Protein AF-Q9YGQ9-F1 (afdb_monomer)

pLDDT: mean 92.01, std 8.94, range [50.91, 98.44]

Organism: Gallus gallus (NCBI:txid9031)

Nearest PDB structures (foldseek):
  7sz8-assembly1_A  TM=9.124E-01  e=2.834E-17  Homo sapiens
  5dzv-assembly1_B  TM=8.210E-01  e=2.602E-12  Mus musculus
  6vft-assembly2_D  TM=8.380E-01  e=1.137E-11  Homo sapiens
  5dzx-assembly1_B  TM=7.705E-01  e=2.641E-11  Mus musculus
  5dzy-assembly2_D  TM=7.786E-01  e=1.582E-10  Mus musculus

Mean predicted aligned error: 7.26 Å

Solvent-accessible surface area (backbone atoms only — not comparable to full-atom values): 7788 Å² total; per-residue (Å²): 136,71,58,71,47,78,45,80,50,71,52,66,60,91,51,91,79,63,52,72,52,74,49,78,47,79,46,76,52,78,86,70,52,80,52,56,34,39,59,79,57,85,65,46,78,29,63,44,53,25,85,42,58,54,64,40,77,50,46,70,52,58,60,52,36,84,30,64,77,52,30,20,38,59,33,37,39,35,63,94,74,45,47,50,92,72,44,28,43,57,41,41,78,70,28,40,29,22,30,64,44,68,54,50,39,92,82,53,41,64,46,84,42,52,36,33,34,30,32,58,26,78,71,62,38,69,30,78,41,52,34,41,38,39,40,36,83,135

Secondary structure (DSSP, 8-state):
--EEEEEEEEEE---SSPPEEEEEEEEEEPPP-----EES-SEEEEEEETTPPTT-EEEE--EE--SSTTTT--EEEEGGGS-BTTTEEE-TTT-EEEESS---TTT-SEEEEEEEEE-SSSSPPEEEEEEEEEEEP-

Structure (mmCIF, N/CA/C/O backbone):
data_AF-Q9YGQ9-F1
#
_entry.id   AF-Q9YGQ9-F1
#
loop_
_atom_site.group_PDB
_atom_site.id
_atom_site.type_symbol
_atom_site.label_atom_id
_atom_site.label_alt_id
_atom_site.label_comp_id
_atom_site.label_asym_id
_atom_site.label_entity_id
_atom_site.label_seq_id
_atom_site.pdbx_PDB_ins_code
_atom_site.Cartn_x
_atom_site.Cartn_y
_atom_site.Cartn_z
_atom_site.occupancy
_atom_site.B_iso_or_equiv
_atom_site.auth_seq_id
_atom_site.auth_comp_id
_atom_site.auth_asym_id
_atom_site.auth_atom_id
_atom_site.pdbx_PDB_model_num
ATOM 1 N N . ASP A 1 1 ? 7.537 9.068 -18.103 1.00 50.91 1 ASP A N 1
ATOM 2 C CA . ASP A 1 1 ? 8.969 8.989 -18.445 1.00 50.91 1 ASP A CA 1
ATOM 3 C C . ASP A 1 1 ? 9.303 7.594 -18.942 1.00 50.91 1 ASP A C 1
ATOM 5 O O . ASP A 1 1 ? 9.745 6.756 -18.174 1.00 50.91 1 ASP A O 1
ATOM 9 N N . GLN A 1 2 ? 9.016 7.316 -20.214 1.00 58.53 2 GLN A N 1
ATOM 10 C CA . GLN A 1 2 ? 9.580 6.142 -20.884 1.00 58.53 2 GLN A CA 1
ATOM 11 C C . GLN A 1 2 ? 11.044 6.430 -21.204 1.00 58.53 2 GLN A C 1
ATOM 13 O O . GLN A 1 2 ? 11.394 7.562 -21.548 1.00 58.53 2 GLN A O 1
ATOM 18 N N . VAL A 1 3 ? 11.898 5.415 -21.090 1.00 73.75 3 VAL A N 1
ATOM 19 C CA . VAL A 1 3 ? 13.282 5.539 -21.540 1.00 73.75 3 VAL A CA 1
ATOM 20 C C . VAL A 1 3 ? 13.288 5.405 -23.060 1.00 73.75 3 VAL A C 1
ATOM 22 O O . VAL A 1 3 ? 12.943 4.352 -23.602 1.00 73.75 3 VAL A O 1
ATOM 25 N N . THR A 1 4 ? 13.676 6.483 -23.736 1.00 83.19 4 THR A N 1
ATOM 26 C CA . THR A 1 4 ? 13.771 6.536 -25.195 1.00 83.19 4 THR A CA 1
ATOM 27 C C . THR A 1 4 ? 15.230 6.599 -25.621 1.00 83.19 4 THR A C 1
ATOM 29 O O . THR A 1 4 ? 15.993 7.439 -25.143 1.00 83.19 4 THR A O 1
ATOM 32 N N . TYR A 1 5 ? 15.610 5.736 -26.560 1.00 88.00 5 TYR A N 1
ATOM 33 C CA . TYR A 1 5 ? 16.915 5.758 -27.211 1.00 88.00 5 TYR A CA 1
ATOM 34 C C . TYR A 1 5 ? 16.752 6.141 -28.677 1.00 88.00 5 TYR A C 1
ATOM 36 O O . TYR A 1 5 ? 15.906 5.592 -29.376 1.00 88.00 5 TYR A O 1
ATOM 44 N N . THR A 1 6 ? 17.595 7.043 -29.173 1.00 94.00 6 THR A N 1
ATOM 45 C CA . THR A 1 6 ? 17.648 7.379 -30.600 1.00 94.00 6 THR A CA 1
ATOM 46 C C . THR A 1 6 ? 18.940 6.844 -31.198 1.00 94.00 6 THR A C 1
ATOM 48 O O . THR A 1 6 ? 20.029 7.262 -30.804 1.00 94.00 6 THR A O 1
ATOM 51 N N . LEU A 1 7 ? 18.833 5.931 -32.164 1.00 95.00 7 LEU A N 1
ATOM 52 C CA . LEU A 1 7 ? 19.980 5.418 -32.909 1.00 95.00 7 LEU A CA 1
ATOM 53 C C . LEU A 1 7 ? 20.066 6.071 -34.283 1.00 95.00 7 LEU A C 1
ATOM 55 O O . LEU A 1 7 ? 19.108 6.044 -35.051 1.00 95.00 7 LEU A O 1
ATOM 59 N N . ALA A 1 8 ? 21.243 6.601 -34.612 1.00 96.38 8 ALA A N 1
ATOM 60 C CA . ALA A 1 8 ? 21.571 7.032 -35.965 1.00 96.38 8 ALA A CA 1
ATOM 61 C C . ALA A 1 8 ? 22.082 5.830 -36.773 1.00 96.38 8 ALA A C 1
ATOM 63 O O . ALA A 1 8 ? 23.155 5.291 -36.499 1.00 96.38 8 ALA A O 1
ATOM 64 N N . ILE A 1 9 ? 21.319 5.412 -37.778 1.00 96.56 9 ILE A N 1
ATOM 65 C CA . ILE A 1 9 ? 21.661 4.306 -38.671 1.00 96.56 9 ILE A CA 1
ATOM 66 C C . ILE A 1 9 ? 22.164 4.893 -39.983 1.00 96.56 9 ILE A C 1
ATOM 68 O O . ILE A 1 9 ? 21.425 5.588 -40.672 1.00 96.56 9 ILE A O 1
ATOM 72 N N . THR A 1 10 ? 23.424 4.621 -40.329 1.00 97.19 10 THR A N 1
ATOM 73 C CA . THR A 1 10 ? 24.037 5.108 -41.573 1.00 97.19 10 THR A CA 1
ATOM 74 C C . THR A 1 10 ? 24.247 3.959 -42.547 1.00 97.19 10 THR A C 1
ATOM 76 O O . THR A 1 10 ? 25.004 3.034 -42.253 1.00 97.19 10 THR A O 1
ATOM 79 N N . ALA A 1 11 ? 23.621 4.038 -43.717 1.00 96.75 11 ALA A N 1
ATOM 80 C CA . ALA A 1 11 ? 23.904 3.156 -44.840 1.00 96.75 11 ALA A CA 1
ATOM 81 C C . ALA A 1 11 ? 24.983 3.792 -45.723 1.00 96.75 11 ALA A C 1
ATOM 83 O O . ALA A 1 11 ? 24.944 4.994 -45.979 1.00 96.75 11 ALA A O 1
ATOM 84 N N . LYS A 1 12 ? 25.945 2.995 -46.196 1.00 97.25 12 LYS A N 1
ATOM 85 C CA . LYS A 1 12 ? 26.967 3.432 -47.154 1.00 97.25 12 LYS A CA 1
ATOM 86 C C . LYS A 1 12 ? 27.045 2.456 -48.317 1.00 97.25 12 LYS A C 1
ATOM 88 O O . LYS A 1 12 ? 26.976 1.248 -48.096 1.00 97.25 12 LYS A O 1
ATOM 93 N N . ASP A 1 13 ? 27.208 2.969 -49.531 1.00 96.12 13 ASP A N 1
ATOM 94 C CA . ASP A 1 13 ? 27.528 2.132 -50.690 1.00 96.12 13 ASP A CA 1
ATOM 95 C C . ASP A 1 13 ? 29.043 1.853 -50.784 1.00 96.12 13 ASP A C 1
ATOM 97 O O . ASP A 1 13 ? 29.827 2.328 -49.964 1.00 96.12 13 ASP A O 1
ATOM 101 N N . ASN A 1 14 ? 29.470 1.050 -51.762 1.00 96.31 14 ASN A N 1
ATOM 102 C CA . ASN A 1 14 ? 30.892 0.788 -52.039 1.00 96.31 14 ASN A CA 1
ATOM 103 C C . ASN A 1 14 ? 31.403 1.586 -53.256 1.00 96.31 14 ASN A C 1
ATOM 105 O O . ASN A 1 14 ? 32.353 1.170 -53.919 1.00 96.31 14 ASN A O 1
ATOM 109 N N . GLY A 1 15 ? 30.735 2.690 -53.606 1.00 95.06 15 GLY A N 1
ATOM 110 C CA . GLY A 1 15 ? 31.085 3.508 -54.764 1.00 95.06 15 GLY A CA 1
ATOM 111 C C . GLY A 1 15 ? 32.366 4.323 -54.569 1.00 95.06 15 GLY A C 1
ATOM 112 O O . GLY A 1 15 ? 32.858 4.504 -53.457 1.00 95.06 15 GLY A O 1
ATOM 113 N N . ILE A 1 16 ? 32.892 4.863 -55.673 1.00 94.31 16 ILE A N 1
ATOM 114 C CA . ILE A 1 16 ? 33.953 5.880 -55.673 1.00 94.31 16 ILE A CA 1
ATOM 115 C C . ILE A 1 16 ? 33.446 7.071 -56.509 1.00 94.31 16 ILE A C 1
ATOM 117 O O . ILE A 1 16 ? 33.396 6.959 -57.734 1.00 94.31 16 ILE A O 1
ATOM 121 N N . PRO A 1 17 ? 33.048 8.200 -55.892 1.00 91.62 17 PRO A N 1
ATOM 122 C CA . PRO A 1 17 ? 33.007 8.447 -54.450 1.00 91.62 17 PRO A CA 1
ATOM 123 C C . PRO A 1 17 ? 31.888 7.658 -53.752 1.00 91.62 17 PRO A C 1
ATOM 125 O O . PRO A 1 17 ? 30.836 7.404 -54.338 1.00 91.62 17 PRO A O 1
ATOM 128 N N . GLN A 1 18 ? 32.121 7.308 -52.489 1.00 96.12 18 GLN A N 1
ATOM 129 C CA . GLN A 1 18 ? 31.149 6.613 -51.648 1.00 96.12 18 GLN A CA 1
ATOM 130 C C . GLN A 1 18 ? 29.981 7.542 -51.310 1.00 96.12 18 GLN A C 1
ATOM 132 O O . GLN A 1 18 ? 30.194 8.690 -50.911 1.00 96.12 18 GLN A O 1
ATOM 137 N N . LYS A 1 19 ? 28.751 7.039 -51.418 1.00 97.25 19 LYS A N 1
ATOM 138 C CA . LYS A 1 19 ? 27.561 7.723 -50.903 1.00 97.25 19 LYS A CA 1
ATOM 139 C C . LYS A 1 19 ? 27.149 7.120 -49.573 1.00 97.25 19 LYS A C 1
ATOM 141 O O . LYS A 1 19 ? 27.304 5.922 -49.333 1.00 97.25 19 LYS A O 1
ATOM 146 N N . ALA A 1 20 ? 26.615 7.973 -48.713 1.00 96.50 20 ALA A N 1
ATOM 147 C CA . ALA A 1 20 ? 26.065 7.588 -47.432 1.00 96.50 20 ALA A CA 1
ATOM 148 C C . ALA A 1 20 ? 24.744 8.315 -47.206 1.00 96.50 20 ALA A C 1
ATOM 150 O O . ALA A 1 20 ? 24.590 9.453 -47.649 1.00 96.50 20 ALA A O 1
ATOM 151 N N . ASP A 1 21 ? 23.834 7.661 -46.500 1.00 97.50 21 ASP A N 1
ATOM 152 C CA . ASP A 1 21 ? 22.608 8.266 -45.995 1.00 97.50 21 ASP A CA 1
ATOM 153 C C . ASP A 1 21 ? 22.382 7.822 -44.549 1.00 97.50 21 ASP A C 1
ATOM 155 O O . ASP A 1 21 ? 22.752 6.704 -44.173 1.00 97.50 21 ASP A O 1
ATOM 159 N N . THR A 1 22 ? 21.808 8.700 -43.731 1.00 97.56 22 THR A N 1
ATOM 160 C CA . THR A 1 22 ? 21.603 8.464 -42.299 1.00 97.56 22 THR A CA 1
ATOM 161 C C . THR A 1 22 ? 20.141 8.678 -41.947 1.00 97.56 22 THR A C 1
ATOM 163 O O . THR A 1 22 ? 19.568 9.723 -42.239 1.00 97.56 22 THR A O 1
ATOM 166 N N . THR A 1 23 ? 19.555 7.709 -41.252 1.00 96.94 23 THR A N 1
ATOM 167 C CA . THR A 1 23 ? 18.216 7.816 -40.670 1.00 96.94 23 THR A CA 1
ATOM 168 C C . THR A 1 23 ? 18.269 7.622 -39.158 1.00 96.94 23 THR A C 1
ATOM 170 O O . THR A 1 23 ? 19.253 7.108 -38.62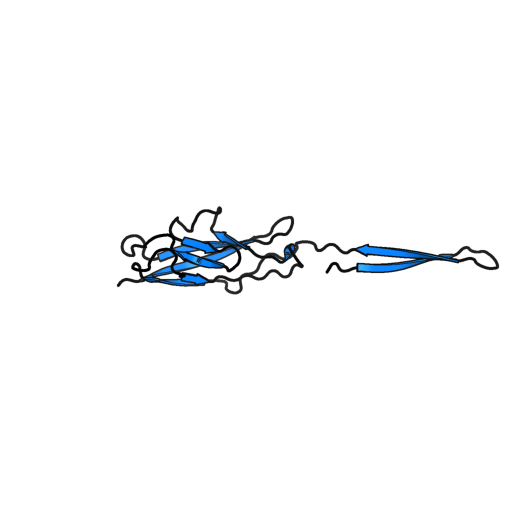1 1.00 96.94 23 THR A O 1
ATOM 173 N N . TYR A 1 24 ? 17.210 8.029 -38.465 1.00 95.94 24 TYR A N 1
ATOM 174 C CA . TYR A 1 24 ? 17.091 7.911 -37.017 1.00 95.94 24 TYR A CA 1
ATOM 175 C C . TYR A 1 24 ? 16.002 6.902 -36.664 1.00 95.94 24 TYR A C 1
ATOM 177 O O . TYR A 1 24 ? 14.889 6.970 -37.181 1.00 95.94 24 TYR A O 1
ATOM 185 N N . VAL A 1 25 ? 16.331 5.974 -35.770 1.00 95.00 25 VAL A N 1
ATOM 186 C CA . VAL A 1 25 ? 15.391 5.007 -35.201 1.00 95.00 25 VAL A CA 1
ATOM 187 C C . VAL A 1 25 ? 15.169 5.363 -33.741 1.00 95.00 25 VAL A C 1
ATOM 189 O O . VAL A 1 25 ? 16.124 5.441 -32.967 1.00 95.00 25 VAL A O 1
ATOM 192 N N . GLU A 1 26 ? 13.912 5.572 -33.370 1.00 91.88 26 GLU A N 1
ATOM 193 C CA . GLU A 1 26 ? 13.499 5.778 -31.986 1.00 91.88 26 GLU A CA 1
ATOM 194 C C . GLU A 1 26 ? 13.099 4.431 -31.369 1.00 91.88 26 GLU A C 1
ATOM 196 O O . GLU A 1 26 ? 12.226 3.732 -31.882 1.00 91.88 26 GLU A O 1
ATOM 201 N N . ILE A 1 27 ? 13.770 4.047 -30.285 1.00 86.94 27 ILE A N 1
ATOM 202 C CA . ILE A 1 27 ? 13.468 2.853 -29.498 1.00 86.94 27 ILE A CA 1
ATOM 203 C C . ILE A 1 27 ? 12.844 3.297 -28.184 1.00 86.94 27 ILE A C 1
ATOM 205 O O . ILE A 1 27 ? 13.473 4.002 -27.396 1.00 86.94 27 ILE A O 1
ATOM 209 N N . MET A 1 28 ? 11.626 2.827 -27.939 1.00 78.75 28 MET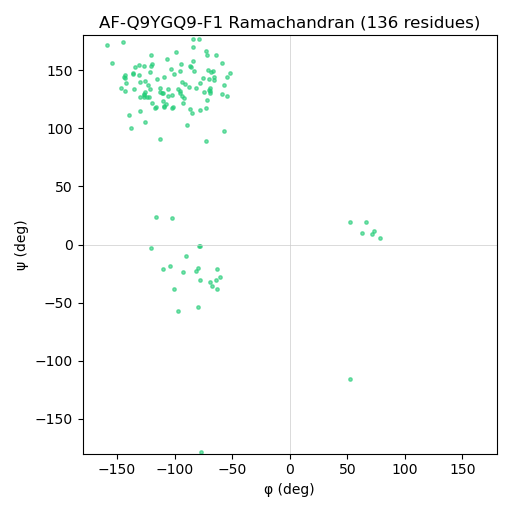 A N 1
ATOM 210 C CA . MET A 1 28 ? 10.883 3.047 -26.706 1.00 78.75 28 MET A CA 1
ATOM 211 C C . MET A 1 28 ? 10.966 1.791 -25.841 1.00 78.75 28 MET A C 1
ATOM 213 O O . MET A 1 28 ? 10.522 0.719 -26.258 1.00 78.75 28 MET A O 1
ATOM 217 N N . VAL A 1 29 ? 11.552 1.908 -24.650 1.00 74.94 29 VAL A N 1
ATOM 218 C CA . VAL A 1 29 ? 11.597 0.800 -23.690 1.00 74.94 29 VAL A CA 1
ATOM 219 C C . VAL A 1 29 ? 10.326 0.832 -22.850 1.00 74.94 29 VAL A C 1
ATOM 221 O O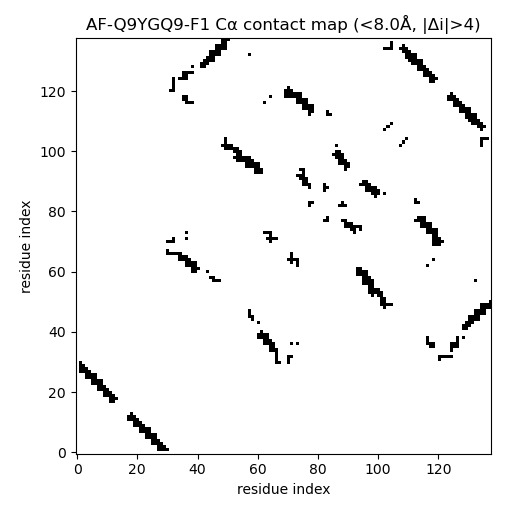 . VAL A 1 29 ? 10.072 1.797 -22.127 1.00 74.94 29 VAL A O 1
ATOM 224 N N . ASN A 1 30 ? 9.522 -0.224 -22.970 1.00 68.94 30 ASN A N 1
ATOM 225 C CA . ASN A 1 30 ? 8.366 -0.439 -22.109 1.00 68.94 30 ASN A CA 1
ATOM 226 C C . ASN A 1 30 ? 8.827 -1.054 -20.789 1.00 68.94 30 ASN A C 1
ATOM 228 O O . ASN A 1 30 ? 9.613 -2.001 -20.794 1.00 68.94 30 ASN A O 1
ATOM 232 N N . ASP A 1 31 ? 8.313 -0.522 -19.687 1.00 68.88 31 ASP A N 1
ATOM 233 C CA . ASP A 1 31 ? 8.503 -1.102 -18.365 1.00 68.88 31 ASP A CA 1
ATOM 234 C C . ASP A 1 31 ? 7.733 -2.425 -18.265 1.00 68.88 31 ASP A C 1
ATOM 236 O O . ASP A 1 31 ? 6.565 -2.505 -18.664 1.00 68.88 31 ASP A O 1
ATOM 240 N N . VAL A 1 32 ? 8.395 -3.467 -17.771 1.00 80.50 32 VAL A N 1
ATOM 241 C CA . VAL A 1 32 ? 7.767 -4.757 -17.473 1.00 80.50 32 VAL A CA 1
ATOM 242 C C . VAL A 1 32 ? 7.448 -4.750 -15.988 1.00 80.50 32 VAL A C 1
ATOM 244 O O . VAL A 1 32 ? 8.304 -4.382 -15.201 1.00 80.50 32 VAL A O 1
ATOM 247 N N . ASN A 1 33 ? 6.236 -5.160 -15.616 1.00 87.94 33 ASN A N 1
ATOM 248 C CA . ASN A 1 33 ? 5.872 -5.312 -14.210 1.00 87.94 33 ASN A CA 1
ATOM 249 C C . ASN A 1 33 ? 6.580 -6.552 -13.639 1.00 87.94 33 ASN A C 1
ATOM 251 O O . ASN A 1 33 ? 6.063 -7.665 -13.777 1.00 87.94 33 ASN A O 1
ATOM 255 N N . ASP A 1 34 ? 7.794 -6.383 -13.117 1.00 87.56 34 ASP A N 1
ATOM 256 C CA . ASP A 1 34 ? 8.666 -7.466 -12.651 1.00 87.56 34 ASP A CA 1
ATOM 257 C C . ASP A 1 34 ? 9.048 -7.360 -11.167 1.00 87.56 34 ASP A C 1
ATOM 259 O O . ASP A 1 34 ? 9.645 -8.293 -10.621 1.00 87.56 34 ASP A O 1
ATOM 263 N N . ASN A 1 35 ? 8.616 -6.299 -10.480 1.00 92.06 35 ASN A N 1
ATOM 264 C CA . ASN A 1 35 ? 8.709 -6.171 -9.034 1.00 92.06 35 ASN A CA 1
ATOM 265 C C . ASN A 1 35 ? 7.310 -6.242 -8.422 1.00 92.06 35 ASN A C 1
ATOM 267 O O . ASN A 1 35 ? 6.388 -5.581 -8.863 1.00 92.06 35 ASN A O 1
ATOM 271 N N . ALA A 1 36 ? 7.137 -7.079 -7.400 1.00 95.62 36 ALA A N 1
ATOM 272 C CA . ALA A 1 36 ? 5.899 -7.089 -6.630 1.00 95.62 36 ALA A CA 1
ATOM 273 C C . ALA A 1 36 ? 5.956 -6.028 -5.515 1.00 95.62 36 ALA A C 1
ATOM 275 O O . ALA A 1 36 ? 7.040 -5.792 -4.957 1.00 95.62 36 ALA A O 1
ATOM 276 N N . PRO A 1 37 ? 4.803 -5.489 -5.069 1.00 97.69 37 PRO A N 1
ATOM 277 C CA . PRO A 1 37 ? 4.766 -4.561 -3.949 1.00 97.69 37 PRO A CA 1
ATOM 278 C C . PRO A 1 37 ? 5.387 -5.168 -2.690 1.00 97.69 37 PRO A C 1
ATOM 280 O O . PRO A 1 37 ? 5.108 -6.311 -2.330 1.00 97.69 37 PRO A O 1
ATOM 283 N N . GLN A 1 38 ? 6.183 -4.395 -1.961 1.00 98.00 38 GLN A N 1
ATOM 284 C CA . GLN A 1 38 ? 6.845 -4.836 -0.736 1.00 98.00 38 GLN A CA 1
ATOM 285 C C . GLN A 1 38 ? 6.401 -3.985 0.454 1.00 98.00 38 GLN A C 1
ATOM 287 O O . GLN A 1 38 ? 6.608 -2.773 0.461 1.00 98.00 38 GLN A O 1
ATOM 292 N N . PHE A 1 39 ? 5.830 -4.612 1.486 1.00 98.31 39 PHE A N 1
ATOM 293 C CA . PHE A 1 39 ? 5.490 -3.914 2.728 1.00 98.31 39 PHE A CA 1
ATOM 294 C C . PHE A 1 39 ? 6.732 -3.414 3.469 1.00 98.31 39 PHE A C 1
ATOM 296 O O . PHE A 1 39 ? 7.767 -4.080 3.510 1.00 98.31 39 PHE A O 1
ATOM 303 N N . VAL A 1 40 ? 6.599 -2.246 4.099 1.00 97.44 40 VAL A N 1
ATOM 304 C CA . VAL A 1 40 ? 7.652 -1.626 4.917 1.00 97.44 40 VAL A CA 1
ATOM 305 C C . VAL A 1 40 ? 7.892 -2.418 6.208 1.00 97.44 40 VAL A C 1
ATOM 307 O O . VAL A 1 40 ? 9.021 -2.481 6.688 1.00 97.44 40 VAL A O 1
ATOM 310 N N . SER A 1 41 ? 6.845 -3.045 6.756 1.00 96.00 41 SER A N 1
ATOM 311 C CA . SER A 1 41 ? 6.930 -3.956 7.902 1.00 96.00 41 SER A CA 1
ATOM 312 C C . SER A 1 41 ? 6.399 -5.338 7.535 1.00 96.00 41 SER A C 1
ATOM 314 O O . SER A 1 41 ? 5.469 -5.467 6.743 1.00 96.00 41 SER A O 1
ATOM 316 N N . THR A 1 42 ? 6.960 -6.377 8.151 1.00 90.88 42 THR A N 1
ATOM 317 C CA . THR A 1 42 ? 6.468 -7.756 8.011 1.00 90.88 42 THR A CA 1
ATOM 318 C C . THR A 1 42 ? 5.246 -8.039 8.882 1.00 90.88 42 THR A C 1
ATOM 320 O O . THR A 1 42 ? 4.520 -8.987 8.603 1.00 90.88 42 THR A O 1
ATOM 323 N N . HIS A 1 43 ? 5.020 -7.224 9.919 1.00 90.44 43 HIS A N 1
ATOM 324 C CA . HIS A 1 43 ? 3.898 -7.347 10.849 1.00 90.44 43 HIS A CA 1
ATOM 325 C C . HIS A 1 43 ? 3.380 -5.961 11.239 1.00 90.44 43 HIS A C 1
ATOM 327 O O . HIS A 1 43 ? 4.168 -5.045 11.502 1.00 90.44 43 HIS A O 1
ATOM 333 N N . TYR A 1 44 ? 2.059 -5.819 11.310 1.00 97.31 44 TYR A N 1
ATOM 334 C CA . TYR A 1 44 ? 1.392 -4.606 11.776 1.00 97.31 44 TYR A CA 1
ATOM 335 C C . TYR A 1 44 ? 0.514 -4.929 12.977 1.00 97.31 44 TYR A C 1
ATOM 337 O O . TYR A 1 44 ? -0.228 -5.908 12.963 1.00 97.31 44 TYR A O 1
ATOM 345 N N . GLN A 1 45 ? 0.603 -4.101 14.014 1.00 97.94 45 GLN A N 1
ATOM 346 C CA . GLN A 1 45 ? -0.191 -4.249 15.227 1.00 97.94 45 GLN A CA 1
ATOM 347 C C . GLN A 1 45 ? -0.910 -2.940 15.521 1.00 97.94 45 GLN A C 1
ATOM 349 O O . GLN A 1 45 ? -0.291 -1.875 15.556 1.00 97.94 45 GLN A O 1
ATOM 354 N N . GLY A 1 46 ? -2.221 -3.032 15.701 1.00 97.38 46 GLY A N 1
ATOM 355 C CA . GLY A 1 46 ? -3.088 -1.931 16.083 1.00 97.38 46 GLY A CA 1
ATOM 356 C C . GLY A 1 46 ? -3.784 -2.222 17.398 1.00 97.38 46 GLY A C 1
ATOM 357 O O . GLY A 1 46 ? -3.978 -3.376 17.784 1.00 97.38 46 GLY A O 1
ATOM 358 N N . VAL A 1 47 ? -4.179 -1.158 18.081 1.00 97.88 47 VAL A N 1
ATOM 359 C CA . VAL A 1 47 ? -4.964 -1.242 19.307 1.00 97.88 47 VAL A CA 1
ATOM 360 C C . VAL A 1 47 ? -6.074 -0.212 19.218 1.00 97.88 47 VAL A C 1
ATOM 362 O O . VAL A 1 47 ? -5.818 0.929 18.832 1.00 97.88 47 VAL A O 1
ATOM 365 N N . ILE A 1 48 ? -7.297 -0.608 19.550 1.00 97.69 48 ILE A N 1
ATOM 366 C CA . ILE A 1 48 ? -8.440 0.301 19.558 1.00 97.69 48 ILE A CA 1
ATOM 367 C C . ILE A 1 48 ? -9.394 -0.038 20.700 1.00 97.69 48 ILE A C 1
ATOM 369 O O . ILE A 1 48 ? -9.558 -1.201 21.054 1.00 97.69 48 ILE A O 1
ATOM 373 N N . SER A 1 49 ? -10.000 0.985 21.298 1.00 97.62 49 SER A N 1
ATOM 374 C CA . SER A 1 49 ? -11.042 0.807 22.312 1.00 97.62 49 SER A CA 1
ATOM 375 C C . SER A 1 49 ? -12.319 0.270 21.668 1.00 97.62 49 SER A C 1
ATOM 377 O O . SER A 1 49 ? -12.676 0.694 20.567 1.00 97.62 49 SER A O 1
ATOM 379 N N . GLU A 1 50 ? -13.027 -0.624 22.353 1.00 96.56 50 GLU A N 1
ATOM 380 C CA . GLU A 1 50 ? -14.346 -1.093 21.907 1.00 96.56 50 GLU A CA 1
ATOM 381 C C . GLU A 1 50 ? -15.386 0.034 21.793 1.00 96.56 50 GLU A C 1
ATOM 383 O O . GLU A 1 50 ? -16.255 0.008 20.920 1.00 96.56 50 GLU A O 1
ATOM 388 N N . ASP A 1 51 ? -15.231 1.091 22.597 1.00 96.25 51 ASP A N 1
ATOM 389 C CA . ASP A 1 51 ? -16.105 2.265 22.593 1.00 96.25 51 ASP A CA 1
ATOM 390 C C . ASP A 1 51 ? -15.807 3.248 21.449 1.00 96.25 51 ASP A C 1
ATOM 392 O O . ASP A 1 51 ? -16.489 4.273 21.292 1.00 96.25 51 ASP A O 1
ATOM 396 N N . ALA A 1 52 ? -14.799 2.947 20.623 1.00 96.88 52 ALA A N 1
ATOM 397 C CA . ALA A 1 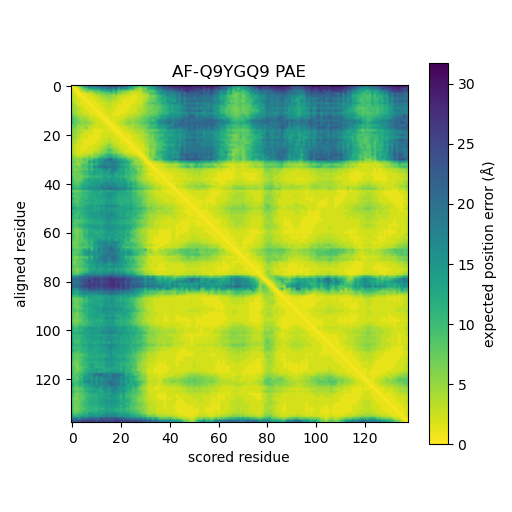52 ? -14.450 3.761 19.474 1.00 96.88 52 ALA A CA 1
ATOM 398 C C . ALA A 1 52 ? -15.645 3.885 18.507 1.00 96.88 52 ALA A C 1
ATOM 400 O O . ALA A 1 52 ? -16.230 2.880 18.085 1.00 96.88 52 ALA A O 1
ATOM 401 N N . PRO A 1 53 ? -16.012 5.113 18.095 1.00 97.12 53 PRO A N 1
ATOM 402 C CA . PRO A 1 53 ? -17.033 5.305 17.079 1.00 97.12 53 PRO A CA 1
ATOM 403 C C . PRO A 1 53 ? -16.664 4.615 15.754 1.00 97.12 53 PRO A C 1
ATOM 405 O O . PRO A 1 53 ? -15.477 4.450 15.448 1.00 97.12 53 PRO A O 1
ATOM 408 N N . PRO A 1 54 ? -17.658 4.276 14.916 1.00 96.44 54 PRO A N 1
ATOM 409 C CA . PRO A 1 54 ? -17.410 3.853 13.542 1.00 96.44 54 PRO A CA 1
ATOM 410 C C . PRO A 1 54 ? -16.523 4.849 12.784 1.00 96.44 54 PRO A C 1
ATOM 412 O O . PRO A 1 54 ? -16.604 6.059 13.008 1.00 96.44 54 PRO A O 1
ATOM 415 N N . PHE A 1 55 ? -15.715 4.340 11.855 1.00 96.44 55 PHE A N 1
ATOM 416 C CA . PHE A 1 55 ? -14.734 5.083 11.057 1.00 96.44 55 PHE A CA 1
ATOM 417 C C . PHE A 1 55 ? -13.556 5.664 11.844 1.00 96.44 55 PHE A C 1
ATOM 419 O O . PHE A 1 55 ? -12.846 6.537 11.335 1.00 96.44 55 PHE A O 1
ATOM 426 N N . THR A 1 56 ? -13.294 5.152 13.048 1.00 98.06 56 THR A N 1
ATOM 427 C CA . THR A 1 56 ? -12.082 5.497 13.797 1.00 98.06 56 THR A CA 1
ATOM 428 C C . THR A 1 56 ? -10.874 4.796 13.178 1.00 98.06 56 THR A C 1
ATOM 430 O O . THR A 1 56 ? -10.911 3.594 12.914 1.00 98.06 56 TH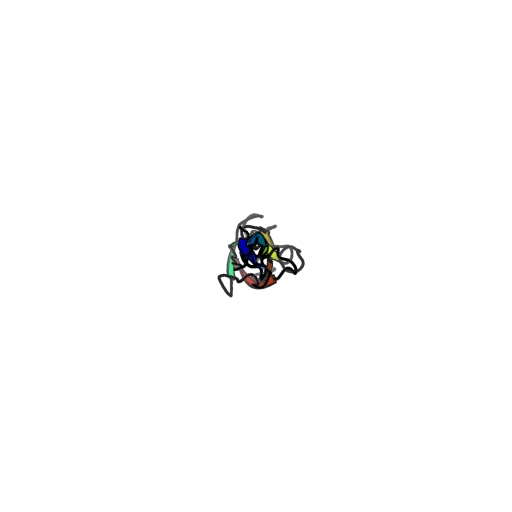R A O 1
ATOM 433 N N . SER A 1 57 ? -9.798 5.548 12.932 1.00 98.00 57 SER A N 1
ATOM 434 C CA . SER A 1 57 ? -8.534 5.009 12.419 1.00 98.00 57 SER A CA 1
ATOM 435 C C . SER A 1 57 ? -7.838 4.140 13.463 1.00 98.00 57 SER A C 1
ATOM 437 O O . SER A 1 57 ? -7.634 4.578 14.591 1.00 98.00 57 SER A O 1
ATOM 439 N N . VAL A 1 58 ? -7.436 2.938 13.055 1.00 97.62 58 VAL A N 1
ATOM 440 C CA . VAL A 1 58 ? -6.733 1.963 13.899 1.00 97.62 58 VAL A CA 1
ATOM 441 C C . VAL A 1 58 ? -5.226 2.059 13.670 1.00 97.62 58 VAL A C 1
ATOM 443 O O . VAL A 1 58 ? -4.455 2.287 14.596 1.00 97.62 58 VAL A O 1
ATOM 446 N N . LEU A 1 59 ? -4.801 1.880 12.417 1.00 97.88 59 LEU A N 1
ATOM 447 C CA . LEU A 1 59 ? -3.400 1.901 12.001 1.00 97.88 59 LEU A CA 1
ATOM 448 C C . LEU A 1 59 ? -3.293 2.197 10.501 1.00 97.88 59 LEU A C 1
ATOM 450 O O . LEU A 1 59 ? -4.295 2.209 9.787 1.00 97.88 59 LEU A O 1
ATOM 454 N N . GLN A 1 60 ? -2.072 2.415 10.020 1.00 98.31 60 GLN A N 1
ATOM 455 C CA . GLN A 1 60 ? -1.777 2.582 8.600 1.00 98.31 60 GLN A CA 1
ATOM 456 C C . GLN A 1 60 ? -0.717 1.568 8.165 1.00 98.31 60 GLN A C 1
ATOM 458 O O . GLN A 1 60 ? 0.355 1.493 8.769 1.00 98.31 60 GLN A O 1
ATOM 463 N N . ILE A 1 61 ? -1.013 0.807 7.113 1.00 98.06 61 ILE A N 1
ATOM 464 C CA . ILE A 1 61 ? -0.035 -0.064 6.453 1.00 98.06 61 ILE A CA 1
ATOM 465 C C . ILE A 1 61 ? 0.596 0.653 5.261 1.00 98.06 61 ILE A C 1
ATOM 467 O O . ILE A 1 61 ? 0.013 1.582 4.703 1.00 98.06 61 ILE A O 1
ATOM 471 N N . SER A 1 62 ? 1.804 0.240 4.879 1.00 98.06 62 SER A N 1
ATOM 472 C CA . SER A 1 62 ? 2.520 0.856 3.763 1.00 98.06 62 SER A CA 1
ATOM 473 C C . SER A 1 62 ? 3.365 -0.165 3.019 1.00 98.06 62 SER A C 1
ATOM 475 O O . SER A 1 62 ? 4.078 -0.957 3.637 1.00 98.06 62 SER A O 1
ATOM 477 N N . ALA A 1 63 ? 3.293 -0.126 1.696 1.00 97.94 63 ALA A N 1
ATOM 478 C CA . ALA A 1 63 ? 4.105 -0.905 0.785 1.00 97.94 63 ALA A CA 1
ATOM 479 C C . ALA A 1 63 ? 4.633 -0.028 -0.352 1.00 97.94 63 ALA A C 1
ATOM 481 O O . ALA A 1 63 ? 4.030 0.977 -0.729 1.00 97.94 63 ALA A O 1
ATOM 482 N N . THR A 1 64 ? 5.773 -0.435 -0.892 1.00 97.06 64 THR A N 1
ATOM 483 C CA . THR A 1 64 ? 6.454 0.225 -2.003 1.00 97.06 64 THR A CA 1
ATOM 484 C C . THR A 1 64 ? 6.708 -0.770 -3.112 1.00 97.06 64 THR A C 1
ATOM 486 O O . THR A 1 64 ? 7.116 -1.896 -2.837 1.00 97.06 64 THR A O 1
ATOM 489 N N . ASP A 1 65 ? 6.539 -0.327 -4.345 1.00 96.31 65 ASP A N 1
ATOM 490 C CA . ASP A 1 65 ? 6.887 -1.081 -5.538 1.00 96.31 65 ASP A CA 1
ATOM 491 C C . ASP A 1 65 ? 8.012 -0.344 -6.283 1.00 96.31 65 ASP A C 1
ATOM 493 O O . ASP A 1 65 ? 8.081 0.889 -6.239 1.00 96.31 65 ASP A O 1
ATOM 497 N N . ARG A 1 66 ? 8.953 -1.100 -6.856 1.00 92.81 66 ARG A N 1
ATOM 498 C CA . ARG A 1 66 ? 10.140 -0.554 -7.531 1.00 92.81 66 ARG A CA 1
ATOM 499 C C . ARG A 1 66 ? 9.909 -0.296 -9.019 1.00 92.81 66 ARG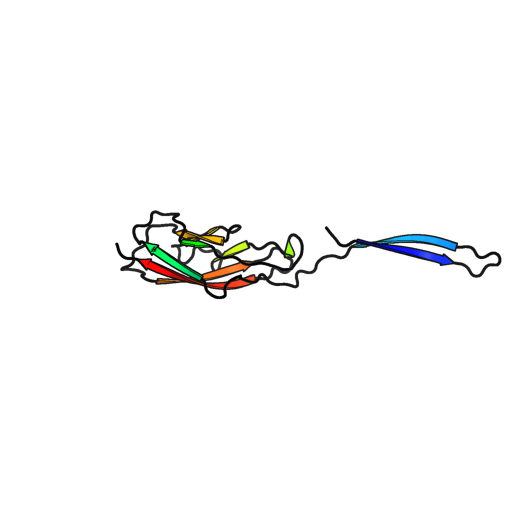 A C 1
ATOM 501 O O . ARG A 1 66 ? 10.758 0.359 -9.624 1.00 92.81 66 ARG A O 1
ATOM 508 N N . ASP A 1 67 ? 8.791 -0.757 -9.570 1.00 89.38 67 ASP A N 1
ATOM 509 C CA . ASP A 1 67 ? 8.451 -0.557 -10.971 1.00 89.38 67 ASP A CA 1
ATOM 510 C C . ASP A 1 67 ? 8.053 0.894 -11.266 1.00 89.38 67 ASP A C 1
ATOM 512 O O . ASP A 1 67 ? 7.763 1.707 -10.378 1.00 89.38 67 ASP A O 1
ATOM 516 N N . ALA A 1 68 ? 8.065 1.268 -12.543 1.00 84.62 68 ALA A N 1
ATOM 517 C CA . ALA A 1 68 ? 7.804 2.638 -12.948 1.00 84.62 68 ALA A CA 1
ATOM 518 C C . ALA A 1 68 ? 6.299 2.909 -13.135 1.00 84.62 68 ALA A C 1
ATOM 520 O O . ALA A 1 68 ? 5.487 2.041 -13.451 1.00 84.62 68 ALA A O 1
ATOM 521 N N . HIS A 1 69 ? 5.903 4.174 -12.971 1.00 85.44 69 HIS A N 1
ATOM 522 C CA . HIS A 1 69 ? 4.555 4.671 -13.290 1.00 85.44 69 HIS A CA 1
ATOM 523 C C . HIS A 1 69 ? 3.419 3.860 -12.644 1.00 85.44 69 HIS A C 1
ATOM 525 O O . HIS A 1 69 ? 3.229 3.907 -11.432 1.00 85.44 69 HIS A O 1
ATOM 531 N N . THR A 1 70 ? 2.587 3.213 -13.461 1.00 85.75 70 THR A N 1
ATOM 532 C CA . THR A 1 70 ? 1.434 2.433 -13.010 1.00 85.75 70 THR A CA 1
ATOM 533 C C . THR A 1 70 ? 1.839 1.074 -12.466 1.00 85.75 70 THR A C 1
ATOM 535 O O . THR A 1 70 ? 1.179 0.608 -11.543 1.00 85.75 70 THR A O 1
ATOM 538 N N . ASN A 1 71 ? 2.919 0.485 -12.980 1.00 86.31 71 ASN A N 1
ATOM 539 C CA . ASN A 1 71 ? 3.464 -0.773 -12.478 1.00 86.31 71 ASN A CA 1
ATOM 540 C C . ASN A 1 71 ? 3.930 -0.587 -11.025 1.00 86.31 71 ASN A C 1
ATOM 542 O O . ASN A 1 71 ? 3.578 -1.367 -10.164 1.00 86.31 71 ASN A O 1
ATOM 546 N N . GLY A 1 72 ? 4.521 0.564 -10.689 1.00 89.62 72 GLY A N 1
ATOM 547 C CA . GLY A 1 72 ? 4.880 0.887 -9.302 1.00 89.62 72 GLY A CA 1
ATOM 548 C C . GLY A 1 72 ? 3.731 1.358 -8.392 1.00 89.62 72 GLY A C 1
ATOM 549 O O . GLY A 1 72 ? 3.950 1.724 -7.231 1.00 89.62 72 GLY A O 1
ATOM 550 N N . ARG A 1 73 ? 2.493 1.471 -8.898 1.00 94.19 73 ARG A N 1
ATOM 551 C CA . ARG A 1 73 ? 1.402 2.118 -8.152 1.00 94.19 73 ARG A CA 1
ATOM 552 C C . ARG A 1 73 ? 0.654 1.121 -7.276 1.00 94.19 73 ARG A C 1
ATOM 554 O O . ARG A 1 73 ? -0.245 0.431 -7.742 1.00 94.19 73 ARG A O 1
ATOM 561 N N . VAL A 1 74 ? 0.950 1.164 -5.983 1.00 96.88 74 VAL A N 1
ATOM 562 C CA . VAL A 1 74 ? 0.349 0.282 -4.977 1.00 96.88 74 VAL A CA 1
ATOM 563 C C . VAL A 1 74 ? -1.066 0.714 -4.580 1.00 96.88 74 VAL A C 1
ATOM 565 O O . VAL A 1 74 ? -1.345 1.899 -4.374 1.00 96.88 74 VAL A O 1
ATOM 568 N N . GLN A 1 75 ? -1.950 -0.269 -4.420 1.00 96.75 75 GLN A N 1
ATOM 569 C CA . GLN A 1 75 ? -3.231 -0.157 -3.735 1.00 96.75 75 GLN A CA 1
ATOM 570 C C . GLN A 1 75 ? -3.389 -1.222 -2.655 1.00 96.75 75 GLN A C 1
ATOM 572 O O . GLN A 1 75 ? -2.836 -2.313 -2.765 1.00 96.75 75 GLN A O 1
ATOM 577 N N . TYR A 1 76 ? -4.193 -0.916 -1.640 1.00 96.88 76 TYR A N 1
ATOM 578 C CA . TYR A 1 76 ? -4.444 -1.813 -0.516 1.00 96.88 76 TYR A CA 1
ATOM 579 C C . TYR A 1 76 ? -5.861 -2.380 -0.528 1.00 96.88 76 TYR A C 1
ATOM 581 O O . TYR A 1 76 ? -6.818 -1.698 -0.898 1.00 96.88 76 TYR A O 1
ATOM 589 N N . THR A 1 77 ? -5.998 -3.631 -0.100 1.00 95.38 77 THR A N 1
ATOM 590 C CA . THR A 1 77 ? -7.288 -4.316 0.037 1.00 95.38 77 THR A CA 1
ATOM 591 C C . THR A 1 77 ? -7.202 -5.418 1.093 1.00 95.38 77 THR A C 1
ATOM 593 O O . THR A 1 77 ? -6.114 -5.919 1.370 1.00 95.38 77 THR A O 1
ATOM 596 N N . PHE A 1 78 ? -8.329 -5.804 1.686 1.00 93.75 78 PHE A N 1
ATOM 597 C CA . PHE A 1 78 ? -8.421 -7.022 2.493 1.00 93.75 78 PHE A CA 1
ATOM 598 C C . PHE A 1 78 ? -8.662 -8.251 1.608 1.00 93.75 78 PHE A C 1
ATOM 600 O O . PHE A 1 78 ? -8.892 -8.148 0.398 1.00 93.75 78 PHE A O 1
ATOM 607 N N . GLN A 1 79 ? -8.556 -9.441 2.196 1.00 82.38 79 GLN A N 1
ATOM 608 C CA . GLN A 1 79 ? -8.781 -10.693 1.481 1.00 82.38 79 GLN A CA 1
ATOM 609 C C . GLN A 1 79 ? -10.160 -10.707 0.790 1.00 82.38 79 GLN A C 1
ATOM 611 O O . GLN A 1 79 ? -11.182 -10.442 1.407 1.00 82.38 79 GLN A O 1
ATOM 616 N N . ASN A 1 80 ? -10.170 -11.016 -0.513 1.00 65.94 80 ASN A N 1
ATOM 617 C CA . ASN A 1 80 ? -11.357 -11.077 -1.386 1.00 65.94 80 ASN A CA 1
ATOM 618 C C . ASN A 1 80 ? -12.133 -9.760 -1.597 1.00 65.94 80 ASN A C 1
ATOM 620 O O . ASN A 1 80 ? -13.190 -9.789 -2.221 1.00 65.94 80 ASN A O 1
ATOM 624 N N . GLY A 1 81 ? -11.607 -8.610 -1.160 1.00 59.53 81 GLY A N 1
ATOM 625 C CA . GLY A 1 81 ? -12.300 -7.322 -1.295 1.00 59.53 81 GLY A CA 1
ATOM 626 C C . GLY A 1 81 ? -13.512 -7.163 -0.371 1.00 59.53 81 GLY A C 1
ATOM 627 O O . GLY A 1 81 ? -14.258 -6.198 -0.524 1.00 59.53 81 GLY A O 1
ATOM 628 N N . GLU A 1 82 ? -13.698 -8.090 0.569 1.00 65.62 82 GLU A N 1
ATOM 629 C CA . GLU A 1 82 ? -14.638 -7.952 1.677 1.00 65.62 82 GLU A CA 1
ATOM 630 C C . GLU A 1 82 ? -13.971 -7.139 2.796 1.00 65.62 82 GLU A C 1
ATOM 632 O O . GLU A 1 82 ? -12.746 -7.152 2.943 1.00 65.62 82 GLU A O 1
ATOM 637 N N . ASP A 1 83 ? -14.770 -6.386 3.555 1.00 68.25 83 ASP A N 1
ATOM 638 C CA . ASP A 1 83 ? -14.303 -5.711 4.769 1.00 68.25 83 ASP A CA 1
ATOM 639 C C . ASP A 1 83 ? -13.664 -6.748 5.712 1.00 68.25 83 ASP A C 1
ATOM 641 O O . ASP A 1 83 ? -14.129 -7.885 5.774 1.00 68.25 83 ASP A O 1
ATOM 645 N N . GLY A 1 84 ? -12.602 -6.375 6.435 1.00 72.44 84 GLY A N 1
ATOM 646 C CA . GLY A 1 84 ? -11.874 -7.256 7.352 1.00 72.44 84 GLY A CA 1
ATOM 647 C C . GLY A 1 84 ? -12.821 -7.829 8.404 1.00 72.44 84 GLY A C 1
ATOM 648 O O . GLY A 1 84 ? -13.179 -7.129 9.349 1.00 72.44 84 GLY A O 1
ATOM 649 N N . ASP A 1 85 ? -13.283 -9.056 8.163 1.00 79.00 85 ASP A N 1
ATOM 650 C CA . ASP A 1 85 ? -14.351 -9.759 8.884 1.00 79.00 85 ASP A CA 1
ATOM 651 C C . ASP A 1 85 ? -15.681 -8.978 9.010 1.00 79.00 85 ASP A C 1
ATOM 653 O O . ASP A 1 85 ? -16.528 -9.293 9.843 1.00 79.00 85 ASP A O 1
ATOM 657 N N . GLY A 1 86 ? -15.896 -7.959 8.167 1.00 87.25 86 GLY A N 1
ATOM 658 C CA . GLY A 1 86 ? -17.045 -7.045 8.252 1.00 87.25 86 GLY A CA 1
ATOM 659 C C . GLY A 1 86 ? -16.927 -5.955 9.327 1.00 87.25 86 GLY A C 1
ATOM 660 O O . GLY A 1 86 ? -17.877 -5.199 9.535 1.00 87.25 86 GLY A O 1
ATOM 661 N N . ASP A 1 87 ? -15.780 -5.860 10.003 1.00 93.19 87 ASP A N 1
ATOM 662 C CA . ASP A 1 87 ? -15.523 -4.944 11.122 1.00 93.19 87 ASP A CA 1
ATOM 663 C C . ASP A 1 87 ? -14.547 -3.815 10.780 1.00 93.19 87 ASP A C 1
ATOM 665 O O . ASP A 1 87 ? -14.576 -2.742 11.400 1.00 93.19 87 ASP A O 1
ATOM 669 N N . PHE A 1 88 ? -13.739 -4.015 9.739 1.00 95.81 88 PHE A N 1
ATOM 670 C CA . PHE A 1 88 ? -12.713 -3.072 9.315 1.00 95.81 88 PHE A CA 1
ATOM 671 C C . PHE A 1 88 ? -12.762 -2.789 7.822 1.00 95.81 88 PHE A C 1
ATOM 673 O O . PHE A 1 88 ? -12.976 -3.676 7.007 1.00 95.81 88 PHE A O 1
ATOM 680 N N . THR A 1 89 ? -12.441 -1.556 7.453 1.00 95.69 89 THR A N 1
ATOM 681 C CA . THR A 1 89 ? -12.220 -1.158 6.063 1.00 95.69 89 THR A CA 1
ATOM 682 C C . THR A 1 89 ? -10.810 -0.609 5.893 1.00 95.69 89 THR A C 1
ATOM 684 O O . THR A 1 89 ? -10.214 -0.106 6.849 1.00 95.69 89 THR A O 1
ATOM 687 N N . ILE A 1 90 ? -10.266 -0.712 4.683 1.00 96.62 90 ILE A N 1
ATOM 688 C CA . ILE A 1 90 ? -8.943 -0.198 4.338 1.00 96.62 90 ILE A CA 1
ATOM 689 C C . ILE A 1 90 ? -9.046 0.789 3.183 1.00 96.62 90 ILE A C 1
ATOM 691 O O . ILE A 1 90 ? -9.599 0.490 2.127 1.00 96.62 90 ILE A O 1
ATOM 695 N N . GLU A 1 91 ? -8.497 1.986 3.376 1.00 96.50 91 GLU A N 1
ATOM 696 C CA . GLU A 1 91 ? -8.478 2.999 2.331 1.00 96.50 91 GLU A CA 1
ATOM 697 C C . GLU A 1 91 ? -7.460 2.610 1.238 1.00 96.50 91 GLU A C 1
ATOM 699 O O . GLU A 1 91 ? -6.256 2.563 1.517 1.00 96.50 91 GLU A O 1
ATOM 704 N N . PRO A 1 92 ? -7.887 2.385 -0.025 1.00 95.88 92 PRO A N 1
ATOM 705 C CA . PRO A 1 92 ? -7.039 1.738 -1.028 1.00 95.88 92 PRO A CA 1
ATOM 706 C C . PRO A 1 92 ? -5.773 2.500 -1.406 1.00 95.88 92 PRO A C 1
ATOM 708 O O . PRO A 1 92 ? -4.861 1.900 -1.958 1.00 95.88 92 PRO A O 1
ATOM 711 N N . THR A 1 93 ? -5.718 3.812 -1.166 1.00 96.12 93 THR A N 1
ATOM 712 C CA . THR A 1 93 ? -4.565 4.648 -1.546 1.00 96.12 93 THR A CA 1
ATOM 713 C C . THR A 1 93 ? -3.639 4.926 -0.365 1.00 96.12 93 THR A C 1
ATOM 715 O O . THR A 1 93 ? -2.425 4.959 -0.538 1.00 96.12 93 THR A O 1
ATOM 718 N N . SER A 1 94 ? -4.191 5.149 0.830 1.00 97.50 94 SER A N 1
ATOM 719 C CA . SER A 1 94 ? -3.401 5.528 2.006 1.00 97.50 94 SER A CA 1
ATOM 720 C C . SER A 1 94 ? -2.967 4.325 2.844 1.00 97.50 94 SER A C 1
ATOM 722 O O . SER A 1 94 ? -2.000 4.444 3.590 1.00 97.50 94 SER A O 1
ATOM 724 N N . GLY A 1 95 ? -3.676 3.195 2.755 1.00 97.50 95 GLY A N 1
ATOM 725 C CA . GLY A 1 95 ? -3.464 2.040 3.627 1.00 97.50 95 GLY A CA 1
ATOM 726 C C . GLY A 1 95 ? -3.982 2.247 5.054 1.00 97.50 95 GLY A C 1
ATOM 727 O O . GLY A 1 95 ? -3.652 1.458 5.938 1.00 97.50 95 GLY A O 1
ATOM 728 N N . ILE A 1 96 ? -4.765 3.304 5.313 1.00 98.44 96 ILE A N 1
ATOM 729 C CA . ILE A 1 96 ? -5.384 3.534 6.624 1.00 98.44 96 ILE A CA 1
ATOM 730 C C . ILE A 1 96 ? -6.505 2.518 6.833 1.00 98.44 96 ILE A C 1
ATOM 732 O O . ILE A 1 96 ? -7.448 2.454 6.043 1.00 98.44 96 ILE A O 1
ATOM 736 N N . ILE A 1 97 ? -6.418 1.774 7.931 1.00 97.56 97 ILE A N 1
ATOM 737 C CA . ILE A 1 97 ? -7.438 0.835 8.387 1.00 97.56 97 ILE A CA 1
ATOM 738 C C . ILE A 1 97 ? -8.331 1.535 9.408 1.00 97.56 97 ILE A C 1
ATOM 740 O O . ILE A 1 97 ? -7.835 2.180 10.337 1.00 97.56 97 ILE A O 1
ATOM 744 N N . ARG A 1 98 ? -9.648 1.411 9.239 1.00 97.38 98 ARG A N 1
AT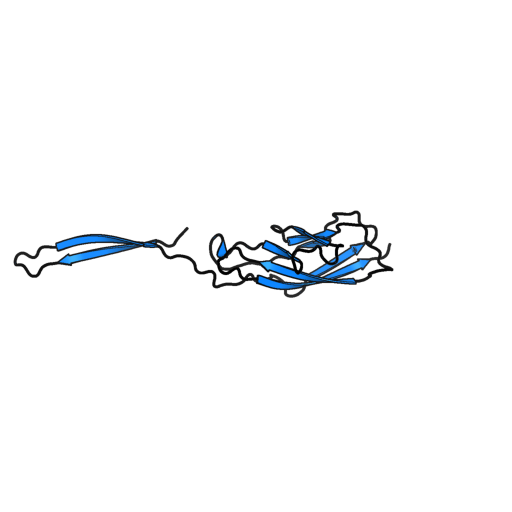OM 745 C CA . ARG A 1 98 ? -10.661 2.012 10.115 1.00 97.38 98 ARG A CA 1
ATOM 746 C C . ARG A 1 98 ? -11.710 0.992 10.517 1.00 97.38 98 ARG A C 1
ATOM 748 O O . ARG A 1 98 ? -11.976 0.065 9.760 1.00 97.38 98 ARG A O 1
ATOM 755 N N . THR A 1 99 ? -12.345 1.206 11.660 1.00 96.38 99 THR A N 1
ATOM 756 C CA . THR A 1 99 ? -13.554 0.461 12.035 1.00 96.38 99 THR A CA 1
ATOM 757 C C . THR A 1 99 ? -14.720 0.838 11.122 1.00 96.38 99 THR A C 1
ATOM 759 O O . THR A 1 99 ? -14.812 1.984 10.682 1.00 96.38 99 THR A O 1
ATOM 762 N N . VAL A 1 100 ? -15.640 -0.085 10.842 1.00 94.38 100 VAL A N 1
ATOM 763 C CA . VAL A 1 100 ? -16.903 0.231 10.132 1.00 94.38 100 VAL A CA 1
ATOM 764 C C . VAL A 1 100 ? -18.108 0.274 11.068 1.00 94.38 100 VAL A C 1
ATOM 766 O O . VAL A 1 100 ? -19.130 0.883 10.751 1.00 94.38 100 VAL A O 1
ATOM 769 N N . ARG A 1 101 ? -17.979 -0.328 12.251 1.00 93.44 101 ARG A N 1
ATOM 770 C CA . ARG A 1 101 ? -18.984 -0.348 13.316 1.00 93.44 101 ARG A CA 1
ATOM 771 C C . ARG A 1 101 ? -18.312 -0.300 14.689 1.00 93.44 101 ARG A C 1
ATOM 773 O O . ARG A 1 101 ? -17.087 -0.305 14.781 1.00 93.44 101 ARG A O 1
ATOM 780 N N . ARG A 1 102 ? -19.124 -0.202 15.745 1.00 93.81 102 ARG A N 1
ATOM 781 C CA . ARG A 1 102 ? -18.644 -0.410 17.118 1.00 93.81 102 ARG A CA 1
ATOM 782 C C . ARG A 1 102 ? -18.211 -1.860 17.282 1.00 93.81 102 ARG A C 1
ATOM 784 O O . ARG A 1 102 ? -18.864 -2.750 16.735 1.00 93.81 102 ARG A O 1
ATOM 791 N N . LEU A 1 103 ? -17.134 -2.051 18.025 1.00 94.94 103 LEU A N 1
ATOM 792 C CA . LEU A 1 103 ? -16.590 -3.363 18.337 1.00 94.94 103 LEU A CA 1
ATOM 793 C C . LEU A 1 103 ? -17.061 -3.773 19.731 1.00 94.94 103 LEU A C 1
ATOM 795 O O . LEU A 1 103 ? -17.594 -2.960 20.481 1.00 94.94 103 LEU A O 1
ATOM 799 N N . ASP A 1 104 ? -16.897 -5.047 20.041 1.00 94.81 104 ASP A N 1
ATOM 800 C CA . ASP A 1 104 ? -17.279 -5.630 21.319 1.00 94.81 104 ASP A CA 1
ATOM 801 C C . ASP A 1 104 ? -16.166 -6.599 21.702 1.00 94.81 104 ASP A C 1
ATOM 803 O O . ASP A 1 104 ? -15.939 -7.604 21.012 1.00 94.81 104 ASP A O 1
ATOM 807 N N . ARG A 1 105 ? -15.418 -6.242 22.747 1.00 96.06 105 ARG A N 1
ATOM 808 C CA . ARG A 1 105 ? -14.249 -7.004 23.170 1.00 96.06 105 ARG A CA 1
ATOM 809 C C . ARG A 1 105 ? -14.639 -8.368 23.726 1.00 96.06 105 ARG A C 1
ATOM 811 O O . ARG A 1 105 ? -13.902 -9.332 23.503 1.00 96.06 105 ARG A O 1
ATOM 818 N N . GLU A 1 106 ? -15.766 -8.466 24.430 1.00 96.81 106 GLU A N 1
ATOM 819 C CA . GLU A 1 106 ? -16.255 -9.725 24.998 1.00 96.81 106 GLU A CA 1
ATOM 820 C C . GLU A 1 106 ? -16.606 -10.737 23.904 1.00 96.81 106 GLU A C 1
ATOM 822 O O . GLU A 1 106 ? -16.443 -11.943 24.106 1.00 96.81 106 GLU A O 1
ATOM 827 N N . ASN A 1 107 ? -17.040 -10.254 22.737 1.00 94.25 107 ASN A N 1
ATOM 828 C CA . ASN A 1 107 ? -17.268 -11.087 21.560 1.00 94.25 107 ASN A CA 1
ATOM 829 C C . ASN A 1 107 ? -15.968 -11.422 20.812 1.00 94.25 107 ASN A C 1
ATOM 831 O O . ASN A 1 107 ? -15.697 -12.598 20.556 1.00 94.25 107 ASN A O 1
ATOM 835 N N . VAL A 1 108 ? -15.172 -10.411 20.439 1.00 94.94 108 VAL A N 1
ATOM 836 C CA . VAL A 1 108 ? -13.921 -10.594 19.683 1.00 94.94 108 VAL A CA 1
ATOM 837 C C . VAL A 1 108 ? -12.822 -9.679 20.242 1.00 94.94 108 VAL A C 1
ATOM 839 O O . VAL A 1 108 ? -12.762 -8.496 19.899 1.00 94.94 108 VAL A O 1
ATOM 842 N N . PRO A 1 109 ? -11.899 -10.207 21.069 1.00 95.75 109 PRO A N 1
ATOM 843 C CA . PRO A 1 109 ? -10.868 -9.391 21.711 1.00 95.75 109 PRO A CA 1
ATOM 844 C C . PRO A 1 109 ? -9.663 -9.100 20.807 1.00 95.75 109 PRO A C 1
ATOM 846 O O . PRO A 1 109 ? -8.922 -8.148 21.054 1.00 95.75 109 PRO A O 1
ATOM 849 N N . VAL A 1 110 ? -9.424 -9.931 19.787 1.00 96.38 110 VAL A N 1
ATOM 850 C CA . VAL A 1 110 ? -8.303 -9.795 18.849 1.00 96.38 110 VAL A CA 1
ATOM 851 C C . VAL A 1 110 ? -8.759 -10.205 17.453 1.00 96.38 110 VAL A C 1
ATOM 853 O O . VAL A 1 110 ? -9.340 -11.276 17.291 1.00 96.38 110 VAL A O 1
ATOM 856 N N . TYR A 1 111 ? -8.452 -9.373 16.461 1.00 94.75 111 TYR A N 1
ATOM 857 C CA . TYR A 1 111 ? -8.645 -9.670 15.043 1.00 94.75 111 TYR A CA 1
ATOM 858 C C . TYR A 1 111 ? -7.305 -9.975 14.381 1.00 94.75 111 TYR A C 1
ATOM 860 O O . TYR A 1 111 ? -6.342 -9.226 14.556 1.00 94.75 111 TYR A O 1
ATOM 868 N N . GLU A 1 112 ? -7.274 -11.043 13.588 1.00 94.50 112 GLU A N 1
ATOM 869 C CA . GLU A 1 112 ? -6.128 -11.464 12.778 1.00 94.50 112 GLU A CA 1
ATOM 870 C C . GLU A 1 112 ? -6.485 -11.289 11.300 1.00 94.50 112 GLU A C 1
ATOM 872 O O . GLU A 1 112 ? -7.057 -12.169 10.657 1.00 94.50 112 GLU A O 1
ATOM 877 N N . LEU A 1 113 ? -6.174 -10.115 10.760 1.00 93.56 113 LEU A N 1
ATOM 878 C CA . LEU A 1 113 ? -6.544 -9.715 9.410 1.00 93.56 113 LEU A CA 1
ATOM 879 C C . LEU A 1 113 ? -5.407 -10.010 8.427 1.00 93.56 113 LEU A C 1
ATOM 881 O O . LEU A 1 113 ? -4.222 -9.901 8.750 1.00 93.56 113 LEU A O 1
ATOM 885 N N . THR A 1 114 ? -5.768 -10.311 7.179 1.00 94.00 114 THR A N 1
ATOM 886 C CA . THR A 1 114 ? -4.815 -10.379 6.063 1.00 94.00 114 THR A CA 1
ATOM 887 C C . THR A 1 114 ? -5.150 -9.308 5.035 1.00 94.00 114 THR A C 1
ATOM 889 O O . THR A 1 114 ? -6.225 -9.324 4.432 1.00 94.00 114 THR A O 1
ATOM 892 N N . ALA A 1 115 ? -4.215 -8.383 4.819 1.00 95.25 115 ALA A N 1
ATOM 893 C CA . ALA A 1 115 ? -4.307 -7.372 3.770 1.00 95.25 115 ALA A CA 1
ATOM 894 C C . ALA A 1 115 ? -3.344 -7.683 2.623 1.00 95.25 115 ALA A C 1
ATOM 896 O O . ALA A 1 115 ? -2.366 -8.409 2.789 1.00 95.25 115 ALA A O 1
ATOM 897 N N . TYR A 1 116 ? -3.613 -7.102 1.461 1.00 95.94 116 TYR A N 1
ATOM 898 C CA . TYR A 1 116 ? -2.793 -7.202 0.265 1.00 95.94 116 TYR A CA 1
ATOM 899 C C . TYR A 1 116 ? -2.388 -5.812 -0.208 1.00 95.94 116 TYR A C 1
ATOM 901 O O . TYR A 1 116 ? -3.216 -4.902 -0.255 1.00 95.94 116 TYR A O 1
ATOM 909 N N . ALA A 1 117 ? -1.126 -5.679 -0.602 1.00 97.25 117 ALA A N 1
ATOM 910 C CA . ALA A 1 117 ? -0.661 -4.619 -1.482 1.00 97.25 117 ALA A CA 1
ATOM 911 C C . ALA A 1 117 ? -0.692 -5.159 -2.915 1.00 97.25 117 ALA A C 1
ATOM 913 O O . ALA A 1 117 ? -0.168 -6.244 -3.163 1.00 97.25 117 ALA A O 1
ATOM 914 N N . VAL A 1 118 ? -1.332 -4.437 -3.831 1.00 96.19 118 VAL A N 1
ATOM 915 C CA . VAL A 1 118 ? -1.538 -4.831 -5.230 1.00 96.19 118 VAL A CA 1
ATOM 916 C C . VAL A 1 118 ? -1.039 -3.706 -6.123 1.00 96.19 118 VAL A C 1
ATOM 918 O O . VAL A 1 118 ? -1.408 -2.551 -5.906 1.00 96.19 118 VAL A O 1
ATOM 921 N N . ASP A 1 119 ? -0.198 -4.023 -7.098 1.00 95.12 119 ASP A N 1
ATOM 922 C CA . ASP A 1 119 ? 0.220 -3.050 -8.103 1.00 95.12 119 ASP A CA 1
ATOM 923 C C . ASP A 1 119 ? -0.873 -2.809 -9.167 1.00 95.12 119 ASP A C 1
ATOM 925 O O . ASP A 1 119 ? -1.976 -3.363 -9.106 1.00 95.12 119 ASP A O 1
ATOM 929 N N . ARG A 1 120 ? -0.592 -1.951 -10.154 1.00 92.06 120 ARG A N 1
ATOM 930 C CA . ARG A 1 120 ? -1.465 -1.762 -11.327 1.00 92.06 120 ARG A CA 1
ATOM 931 C C . ARG A 1 120 ? -0.795 -2.174 -12.636 1.00 92.06 120 ARG A C 1
ATOM 933 O O . ARG A 1 120 ? -1.184 -1.673 -13.696 1.00 92.06 120 ARG A O 1
ATOM 940 N N . GLY A 1 1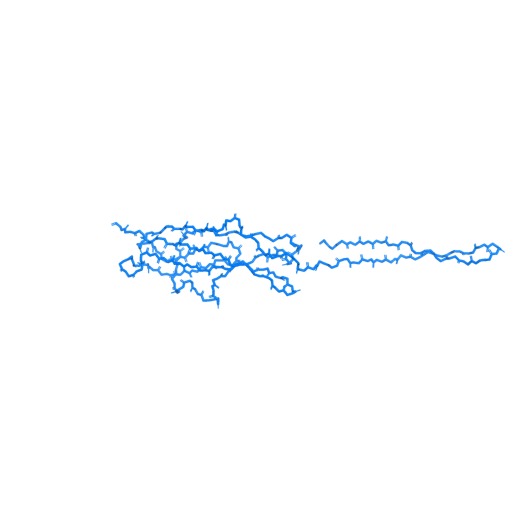21 ? 0.203 -3.048 -12.567 1.00 88.44 121 GLY A N 1
ATOM 941 C CA . GLY A 1 121 ? 0.851 -3.613 -13.740 1.00 88.44 121 GLY A CA 1
ATOM 942 C C . GLY A 1 121 ? 0.044 -4.745 -14.376 1.00 88.44 121 GLY A C 1
ATOM 943 O O . GLY A 1 121 ? -1.034 -5.127 -13.913 1.00 88.44 121 GLY A O 1
ATOM 944 N N . ILE A 1 122 ? 0.545 -5.269 -15.499 1.00 85.69 122 ILE A N 1
ATOM 945 C CA . ILE A 1 122 ? -0.063 -6.394 -16.225 1.00 85.69 122 ILE A CA 1
ATOM 946 C C . ILE A 1 122 ? 1.026 -7.448 -16.504 1.00 85.69 122 ILE A C 1
ATOM 948 O O . ILE A 1 122 ? 1.924 -7.170 -17.299 1.00 85.69 122 ILE A O 1
ATOM 952 N N . PRO A 1 123 ? 0.941 -8.663 -15.923 1.00 90.19 123 PRO A N 1
ATOM 953 C CA . PRO A 1 123 ? -0.050 -9.086 -14.931 1.00 90.19 123 PRO A CA 1
ATOM 954 C C . PRO A 1 123 ? 0.119 -8.324 -13.611 1.00 90.19 123 PRO A C 1
ATOM 956 O O . PRO A 1 123 ? 1.237 -7.968 -13.251 1.00 90.19 123 PRO A O 1
ATOM 959 N N . ALA A 1 124 ? -0.983 -8.103 -12.892 1.00 91.69 124 ALA A N 1
ATOM 960 C CA . ALA A 1 124 ? -0.922 -7.459 -11.585 1.00 91.69 124 ALA A CA 1
ATOM 961 C C . ALA A 1 124 ? -0.266 -8.392 -10.562 1.00 91.69 124 ALA A C 1
ATOM 963 O O . ALA A 1 124 ? -0.644 -9.569 -10.470 1.00 91.69 124 ALA A O 1
ATOM 964 N N . GLN A 1 125 ? 0.678 -7.880 -9.779 1.00 94.50 125 GLN A N 1
ATOM 965 C CA . GLN A 1 125 ? 1.299 -8.613 -8.681 1.00 94.50 125 GLN A CA 1
ATOM 966 C C . GLN A 1 125 ? 0.727 -8.142 -7.346 1.00 94.50 125 GLN A C 1
ATOM 968 O O . GLN A 1 125 ? 0.246 -7.017 -7.183 1.00 94.50 125 GLN A O 1
ATOM 973 N N . ARG A 1 126 ? 0.724 -9.053 -6.370 1.00 95.19 126 ARG A N 1
ATOM 974 C CA . ARG A 1 126 ? 0.220 -8.777 -5.026 1.00 95.19 126 ARG A CA 1
ATOM 975 C C . ARG A 1 126 ? 1.046 -9.469 -3.961 1.00 95.19 126 ARG A C 1
ATOM 977 O O . ARG A 1 126 ? 1.443 -10.620 -4.136 1.00 95.19 126 ARG A O 1
ATOM 984 N N . THR A 1 127 ? 1.171 -8.806 -2.823 1.00 96.69 127 THR A N 1
ATOM 985 C CA . THR A 1 127 ? 1.875 -9.319 -1.647 1.00 96.69 127 THR A CA 1
ATOM 986 C C . THR A 1 127 ? 0.941 -9.260 -0.443 1.00 96.69 127 THR A C 1
ATOM 988 O O . THR A 1 127 ? 0.304 -8.224 -0.250 1.00 96.69 127 THR A O 1
ATOM 991 N N . PRO A 1 128 ? 0.806 -10.340 0.348 1.00 95.81 128 PRO A N 1
ATOM 992 C CA . PRO A 1 128 ? 0.017 -10.333 1.577 1.00 95.81 128 PRO A CA 1
ATOM 993 C C . PRO A 1 128 ? 0.808 -9.786 2.778 1.00 95.81 128 PRO A C 1
ATOM 995 O O . PRO A 1 128 ? 2.037 -9.859 2.809 1.00 95.81 128 PRO A O 1
ATOM 998 N N . VAL A 1 129 ? 0.096 -9.308 3.801 1.00 96.19 129 VAL A N 1
ATOM 999 C CA . VAL A 1 129 ? 0.636 -9.011 5.137 1.00 96.19 129 VAL A CA 1
ATOM 1000 C C . VAL A 1 129 ? -0.375 -9.357 6.226 1.00 96.19 129 VAL A C 1
ATOM 1002 O O . VAL A 1 129 ? -1.580 -9.157 6.055 1.00 96.19 129 VAL A O 1
ATOM 1005 N N . HIS A 1 130 ? 0.135 -9.852 7.353 1.00 95.00 130 HIS A N 1
ATOM 1006 C CA . HIS A 1 130 ? -0.653 -10.126 8.550 1.00 95.00 130 HIS A CA 1
ATOM 1007 C C . HIS A 1 130 ? -0.740 -8.885 9.443 1.00 95.00 130 HIS A C 1
ATOM 1009 O O . HIS A 1 130 ? 0.255 -8.185 9.674 1.00 95.00 130 HIS A O 1
ATOM 1015 N N . ILE A 1 131 ? -1.944 -8.620 9.940 1.00 96.06 131 ILE A N 1
ATOM 1016 C CA . ILE A 1 131 ? -2.268 -7.482 10.793 1.00 96.06 131 ILE A CA 1
ATOM 1017 C C . ILE A 1 131 ? -3.026 -8.000 12.009 1.00 96.06 131 ILE A C 1
ATOM 1019 O O . ILE A 1 131 ? -4.070 -8.626 11.860 1.00 96.06 131 ILE A O 1
ATOM 1023 N N . GLN A 1 132 ? -2.548 -7.658 13.199 1.00 97.12 132 GLN A N 1
ATOM 1024 C CA . GLN A 1 132 ? -3.238 -7.964 14.445 1.00 97.12 132 GLN A CA 1
ATOM 1025 C C . GLN A 1 132 ? -3.862 -6.688 15.015 1.00 97.12 132 GLN A C 1
ATOM 1027 O O . GLN A 1 132 ? -3.169 -5.685 15.205 1.00 97.12 132 GLN A O 1
ATOM 1032 N N . VAL A 1 133 ? -5.156 -6.710 15.328 1.00 97.06 133 VAL A N 1
ATOM 1033 C CA . VAL A 1 133 ? -5.845 -5.604 16.011 1.00 97.06 133 VAL A CA 1
ATOM 1034 C C . VAL A 1 133 ? -6.350 -6.089 17.361 1.00 97.06 133 VAL A C 1
ATOM 1036 O O . VAL A 1 133 ? -7.184 -6.985 17.424 1.00 97.06 133 VAL A O 1
ATOM 1039 N N . THR A 1 134 ? -5.849 -5.498 18.445 1.00 97.94 134 THR A N 1
ATOM 1040 C CA . THR A 1 134 ? -6.291 -5.816 19.812 1.00 97.94 134 THR A CA 1
ATOM 1041 C C . THR A 1 134 ? -7.362 -4.832 20.267 1.00 97.94 134 THR A C 1
ATOM 1043 O O . THR A 1 134 ? -7.162 -3.618 20.171 1.00 97.94 134 THR A O 1
ATOM 1046 N N . ILE A 1 135 ? -8.469 -5.348 20.798 1.00 97.75 135 ILE A N 1
ATOM 1047 C CA . ILE A 1 135 ? -9.560 -4.536 21.333 1.00 97.75 135 ILE A CA 1
ATOM 1048 C C . ILE A 1 135 ? -9.343 -4.311 22.827 1.00 97.75 135 ILE A C 1
ATOM 1050 O O . ILE A 1 135 ? -9.137 -5.254 23.597 1.00 97.75 135 ILE A O 1
ATOM 1054 N N . GLN A 1 136 ? -9.345 -3.043 23.230 1.00 96.81 136 GLN A N 1
ATOM 1055 C CA . GLN A 1 136 ? -9.220 -2.637 24.624 1.00 96.81 136 GLN A CA 1
ATOM 1056 C C . GLN A 1 136 ? -10.584 -2.441 25.273 1.00 96.81 136 GLN A C 1
ATOM 1058 O O . GLN A 1 136 ? -11.490 -1.869 24.666 1.00 96.81 136 GLN A O 1
ATOM 1063 N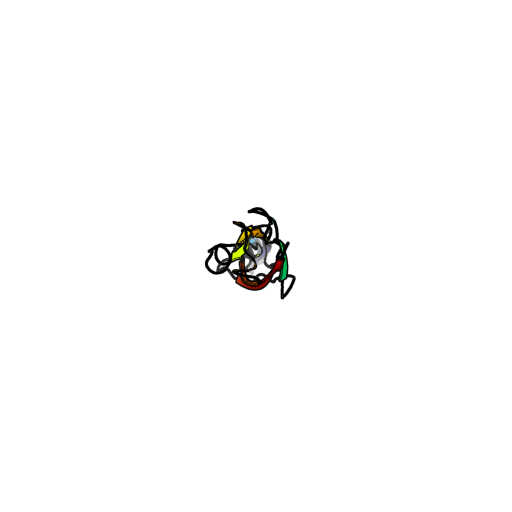 N . ASP A 1 137 ? -10.639 -2.903 26.519 1.00 89.62 137 ASP A N 1
ATOM 1064 C CA . ASP A 1 137 ? -11.703 -2.636 27.483 1.00 89.62 137 ASP A CA 1
ATOM 1065 C C . ASP A 1 137 ? -11.741 -1.145 27.827 1.00 89.62 137 ASP A C 1
ATOM 1067 O O . ASP A 1 137 ? -10.751 -0.426 27.606 1.00 89.62 137 ASP A O 1
ATOM 1071 N N . VAL A 1 138 ? -12.852 -0.709 28.406 1.00 79.12 138 VAL A N 1
ATOM 1072 C CA . VAL A 1 138 ? -13.052 0.661 28.895 1.00 79.12 138 VAL A CA 1
ATOM 1073 C C . VAL A 1 138 ? -12.782 0.767 30.393 1.00 79.12 138 VAL A C 1
ATOM 1075 O O . VAL A 1 138 ? -13.294 -0.056 31.182 1.00 79.12 138 VAL A O 1
#

Radius of gyration: 25.55 Å; Cα contacts (8 Å, |Δi|>4): 326; chains: 1; bounding box: 53×20×85 Å

InterPro domains:
  IPR002126 Cadherin-like [PF00028] (44-136)
  IPR002126 Cadherin-like [PR00205] (4-16)
  IPR002126 Cadherin-like [PR00205] (18-37)
  IPR002126 Cadherin-like [PR00205] (37-50)
  IPR002126 Cadherin-like [PR00205] (93-119)
  IPR002126 Cadherin-like [PR00205] (127-138)
  IPR002126 Cadherin-like [PS50268] (5-39)
  IPR002126 Cadherin-like [PS50268] (40-138)
  IPR002126 Cadherin-like [SM00112] (61-137)
  IPR015919 Cadherin-like superfamily [SSF49313] (4-39)
  IPR015919 Cadherin-like superfamily [SSF49313] (32-138)
  IPR020894 Cadherin conserved site [PS00232] (27-37)

Sequence (138 aa):
DQVTYTLAITAKDNGIPQKADTTYVEIMVNDVNDNAPQFVSTHYQGVISEDAPPFTSVLQISATDRDAHTNGRVQYTFQNGEDGDGDFTIEPTSGIIRTVRRLDRENVPVYELTAYAVDRGIPAQRTPVHIQVTIQDV

Foldseek 3Di:
DWDKDKDWDKDWDPDVVIDIDIDIDIDTDDWALPWAKAWPDQEAEWEDELPDAFFDWTDATDTFTPTDDQSGQKFKAWPPNAAQVVQWGADGRGRTITGHHRHDCVVPQKGWTKMWIWTRGVVIHIDIHIYMYGYDYD